Protein AF-A0A2G6R3L8-F1 (afdb_monomer)

Secondary structure (DSSP, 8-state):
-HHHHHHHHHHHHHHHHHHHHHHHHHHHHHHHHHTTTS-HHHHHHHHHHHHHHHHHHHHHHHHHHHHHHHHH--

Solvent-accessible surface area (backbone atoms only — not comparable to full-atom values): 4177 Å² total; per-residue (Å²): 109,73,67,61,53,53,51,52,50,55,46,51,55,52,52,53,53,47,52,53,52,51,55,51,49,53,51,53,53,52,48,47,70,76,38,72,89,57,61,73,68,61,47,51,52,51,52,52,51,49,55,53,49,51,52,53,51,51,52,51,51,51,51,49,54,52,55,52,48,61,61,70,80,105

Nearest PDB structures (foldseek):
  2i1k-assembly1_A  TM=9.433E-01  e=9.511E+00  Spodoptera frugiperda
  8t8f-assembly1_E  TM=4.701E-01  e=4.343E+00  Saccharomyces cerevisiae W303
  6b87-assembly3_C  TM=4.597E-01  e=7.324E+00  synthetic construct

Structure (mmCIF, N/CA/C/O backbone):
data_AF-A0A2G6R3L8-F1
#
_entry.id   AF-A0A2G6R3L8-F1
#
loop_
_atom_site.group_PDB
_atom_site.id
_atom_site.type_symbol
_atom_site.label_atom_id
_atom_site.label_alt_id
_atom_site.label_comp_id
_atom_site.label_asym_id
_atom_site.label_entity_id
_atom_site.label_seq_id
_atom_site.pdbx_PDB_ins_code
_atom_site.Cartn_x
_atom_site.Cartn_y
_atom_site.Cartn_z
_atom_site.occupancy
_atom_site.B_iso_or_equiv
_atom_site.auth_seq_id
_atom_site.auth_comp_id
_atom_site.auth_asym_id
_atom_site.auth_atom_id
_atom_site.pdbx_PDB_model_num
ATOM 1 N N . MET A 1 1 ? -20.925 -2.940 22.689 1.00 60.28 1 MET A N 1
ATOM 2 C CA . MET A 1 1 ? -19.622 -3.630 22.846 1.00 60.28 1 MET A CA 1
ATOM 3 C C . MET A 1 1 ? -19.295 -4.490 21.626 1.00 60.28 1 MET A C 1
ATOM 5 O O . MET A 1 1 ? -18.320 -4.175 20.968 1.00 60.28 1 MET A O 1
ATOM 9 N N . ALA A 1 2 ? -20.150 -5.432 21.204 1.00 76.62 2 ALA A N 1
ATOM 10 C CA . ALA A 1 2 ? -19.853 -6.321 20.065 1.00 76.62 2 ALA A CA 1
ATOM 11 C C . ALA A 1 2 ? -19.566 -5.631 18.706 1.00 76.62 2 ALA A C 1
ATOM 13 O O . ALA A 1 2 ? -18.718 -6.095 17.950 1.00 76.62 2 ALA A O 1
ATOM 14 N N . GLU A 1 3 ? -20.248 -4.528 18.374 1.00 78.56 3 GLU A N 1
ATOM 15 C CA . GLU A 1 3 ? -20.035 -3.838 17.087 1.00 78.56 3 GLU A CA 1
ATOM 16 C C . GLU A 1 3 ? -18.729 -3.033 17.040 1.00 78.56 3 GLU A C 1
ATOM 18 O O . GLU A 1 3 ? -18.065 -2.987 16.006 1.00 78.56 3 GLU A O 1
ATOM 23 N N . 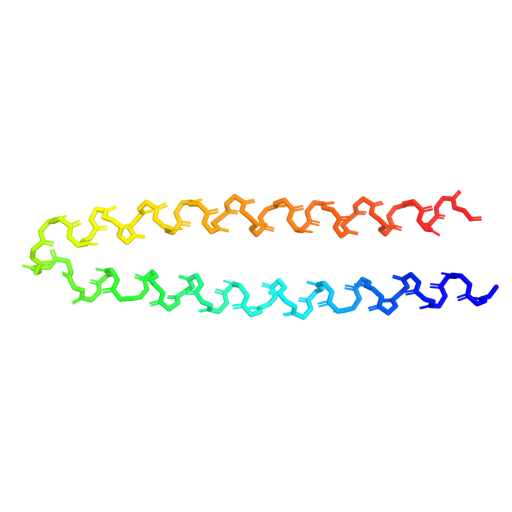ILE A 1 4 ? -18.333 -2.436 18.169 1.00 80.94 4 ILE A N 1
ATOM 24 C CA . ILE A 1 4 ? -17.078 -1.680 18.287 1.00 80.94 4 ILE A CA 1
ATOM 25 C C . ILE A 1 4 ? -15.886 -2.643 18.237 1.00 80.94 4 ILE A C 1
ATOM 27 O O . ILE A 1 4 ? -14.885 -2.344 17.584 1.00 80.94 4 ILE A O 1
ATOM 31 N N . ASP A 1 5 ? -16.010 -3.816 18.863 1.00 85.00 5 ASP A N 1
ATOM 32 C CA . ASP A 1 5 ? -14.970 -4.847 18.837 1.00 85.00 5 ASP A CA 1
ATOM 33 C C . ASP A 1 5 ? -14.773 -5.418 17.424 1.00 85.00 5 ASP A C 1
ATOM 35 O O . ASP A 1 5 ? -13.639 -5.456 16.942 1.00 85.00 5 ASP A O 1
ATOM 39 N N . LYS A 1 6 ? -15.860 -5.730 16.698 1.00 86.94 6 LYS A N 1
ATOM 40 C CA . LYS A 1 6 ? -15.780 -6.110 15.272 1.00 86.94 6 LYS A CA 1
ATOM 41 C C . LYS A 1 6 ? -15.123 -5.025 14.418 1.00 86.94 6 LYS A C 1
ATOM 43 O O . LYS A 1 6 ? -14.275 -5.317 13.580 1.00 86.94 6 LYS A O 1
ATOM 48 N N . ALA A 1 7 ? -15.479 -3.759 14.636 1.00 87.00 7 ALA A N 1
ATOM 49 C CA . ALA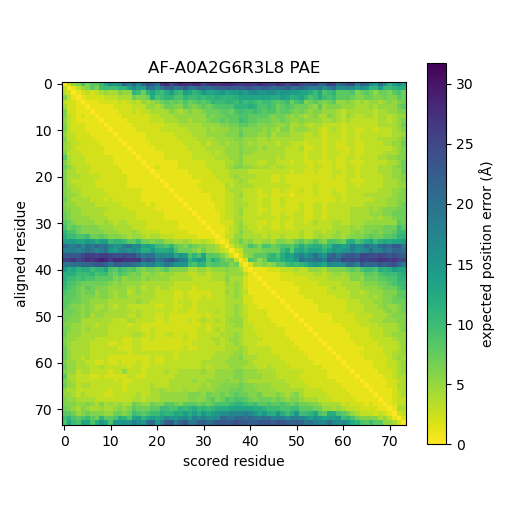 A 1 7 ? -14.903 -2.658 13.872 1.00 87.00 7 ALA A CA 1
ATOM 50 C C . ALA A 1 7 ? -13.402 -2.460 14.161 1.00 87.00 7 ALA A C 1
ATOM 52 O O . ALA A 1 7 ? -12.633 -2.133 13.252 1.00 87.00 7 ALA A O 1
ATOM 53 N N . LYS A 1 8 ? -12.958 -2.694 15.404 1.00 87.00 8 LYS A N 1
ATOM 54 C CA . LYS A 1 8 ? -11.530 -2.721 15.762 1.00 87.00 8 LYS A CA 1
ATOM 55 C C . LYS A 1 8 ? -10.779 -3.835 15.038 1.00 87.00 8 LYS A C 1
ATOM 57 O O . LYS A 1 8 ? -9.671 -3.588 14.558 1.00 87.00 8 LYS A O 1
ATOM 62 N N . GLU A 1 9 ? -11.362 -5.026 14.955 1.00 91.12 9 GLU A N 1
ATOM 63 C CA . GLU A 1 9 ? -10.765 -6.167 14.257 1.00 91.12 9 GLU A CA 1
ATOM 64 C C . GLU A 1 9 ? -10.612 -5.884 12.754 1.00 91.12 9 GLU A C 1
ATOM 66 O O . GLU A 1 9 ? -9.512 -6.018 12.213 1.00 91.12 9 GLU A O 1
ATOM 71 N N . ASP A 1 10 ? -11.651 -5.338 12.114 1.00 89.50 10 ASP A N 1
ATOM 72 C CA . ASP A 1 10 ? -11.612 -4.883 10.717 1.00 89.50 10 ASP A CA 1
ATOM 73 C C . ASP A 1 10 ? -10.500 -3.852 10.466 1.00 89.50 10 ASP A C 1
ATOM 75 O O . ASP A 1 10 ? -9.784 -3.906 9.459 1.00 89.50 10 ASP A O 1
ATOM 79 N N . ILE A 1 11 ? -10.348 -2.880 11.371 1.00 91.38 11 ILE A N 1
ATOM 80 C CA . ILE A 1 11 ? -9.289 -1.868 11.285 1.00 91.38 11 ILE A CA 1
ATOM 81 C C . ILE A 1 11 ? -7.912 -2.521 11.430 1.00 91.38 11 ILE A C 1
ATOM 83 O O . ILE A 1 11 ? -6.993 -2.159 10.694 1.00 91.38 11 ILE A O 1
ATOM 87 N N . SER A 1 12 ? -7.761 -3.471 12.353 1.00 93.62 12 SER A N 1
ATOM 88 C CA . SER A 1 12 ? -6.509 -4.205 12.560 1.00 93.62 12 SER A CA 1
ATOM 89 C C . SER A 1 12 ? -6.113 -4.990 11.307 1.00 93.62 12 SER A C 1
ATOM 91 O O . SER A 1 12 ? -4.994 -4.846 10.809 1.00 93.62 12 SER A O 1
ATOM 93 N N . TYR A 1 13 ? -7.063 -5.716 10.716 1.00 93.56 13 TYR A N 1
ATOM 94 C CA . TYR A 1 13 ? -6.862 -6.453 9.471 1.00 93.56 13 TYR A CA 1
ATOM 95 C C . TYR A 1 13 ? -6.455 -5.530 8.313 1.00 93.56 13 TYR A C 1
ATOM 97 O O . TYR A 1 13 ? -5.509 -5.811 7.575 1.00 93.56 13 TYR A O 1
ATOM 105 N N . ARG A 1 14 ? -7.105 -4.367 8.180 1.00 91.19 14 ARG A N 1
ATOM 106 C CA . ARG A 1 14 ? -6.743 -3.375 7.154 1.00 91.19 14 ARG A CA 1
ATOM 107 C C . ARG A 1 14 ? -5.362 -2.760 7.385 1.00 91.19 14 ARG A C 1
ATOM 109 O O . ARG A 1 14 ? -4.645 -2.534 6.414 1.00 91.19 14 ARG A O 1
ATOM 116 N N . LYS A 1 15 ? -4.964 -2.510 8.637 1.00 92.00 15 LYS A N 1
ATOM 117 C CA . LYS A 1 15 ? -3.607 -2.036 8.973 1.00 92.00 15 LYS A CA 1
ATOM 118 C C . LYS A 1 15 ? -2.541 -3.068 8.611 1.00 92.00 15 LYS A C 1
ATOM 120 O O . LYS A 1 15 ? -1.494 -2.689 8.094 1.00 92.00 15 LYS A O 1
ATOM 125 N N . PHE A 1 16 ? -2.821 -4.350 8.838 1.00 95.19 16 PHE A N 1
ATOM 126 C CA . PHE A 1 16 ? -1.932 -5.440 8.445 1.00 95.19 16 PHE A CA 1
ATOM 127 C C . PHE A 1 16 ? -1.695 -5.453 6.928 1.00 95.19 16 PHE A C 1
ATOM 129 O O . PHE A 1 16 ? -0.549 -5.397 6.480 1.00 95.19 16 PHE A O 1
ATOM 136 N N . TRP A 1 17 ? -2.766 -5.406 6.131 1.00 93.00 17 TRP A N 1
ATOM 137 C CA . TRP A 1 17 ? -2.647 -5.335 4.670 1.00 93.00 17 TRP A CA 1
ATOM 138 C C . TRP A 1 17 ? -1.987 -4.052 4.167 1.00 93.00 17 TRP A C 1
ATOM 140 O O . TRP A 1 17 ? -1.242 -4.093 3.186 1.00 93.00 17 TRP A O 1
ATOM 150 N N . LEU A 1 18 ? -2.208 -2.920 4.841 1.00 92.75 18 LEU A N 1
ATOM 151 C CA . LEU A 1 18 ? -1.509 -1.673 4.535 1.00 92.75 18 LEU A CA 1
ATOM 152 C C . LEU A 1 18 ? 0.007 -1.831 4.729 1.00 92.75 18 LEU A C 1
ATOM 154 O O . LEU A 1 18 ? 0.774 -1.415 3.865 1.00 92.75 18 LEU A O 1
ATOM 158 N N . GLY A 1 19 ? 0.434 -2.477 5.817 1.00 94.25 19 GLY A N 1
ATOM 159 C CA . GLY A 1 19 ? 1.844 -2.780 6.073 1.00 94.25 19 GLY A CA 1
ATOM 160 C C . GLY A 1 19 ? 2.467 -3.660 4.987 1.00 94.25 19 GLY A C 1
ATOM 161 O O . GLY A 1 19 ? 3.526 -3.322 4.459 1.00 94.25 19 GLY A O 1
ATOM 162 N N . ILE A 1 20 ? 1.779 -4.735 4.583 1.00 95.44 20 ILE A N 1
ATOM 163 C CA . ILE A 1 20 ? 2.218 -5.590 3.465 1.00 95.44 20 ILE A CA 1
ATOM 164 C C . ILE A 1 20 ? 2.335 -4.775 2.173 1.00 95.44 20 ILE A C 1
ATOM 166 O O . ILE A 1 20 ? 3.327 -4.887 1.458 1.00 95.44 20 ILE A O 1
ATOM 170 N N . SER A 1 21 ? 1.353 -3.917 1.892 1.00 94.00 21 SER A N 1
ATOM 171 C CA . SER A 1 21 ? 1.349 -3.083 0.686 1.00 94.00 21 SER A CA 1
ATOM 172 C C . SER A 1 21 ? 2.554 -2.137 0.642 1.00 94.00 21 SER A C 1
ATOM 174 O O . SER A 1 21 ? 3.162 -1.976 -0.412 1.00 94.00 21 SER A O 1
ATOM 176 N N . ILE A 1 22 ? 2.951 -1.565 1.785 1.00 95.50 22 ILE A N 1
ATOM 177 C CA . ILE A 1 22 ? 4.158 -0.730 1.901 1.00 95.50 22 ILE A CA 1
ATOM 178 C C . ILE A 1 22 ? 5.434 -1.557 1.670 1.00 95.50 22 ILE A C 1
ATOM 180 O O . ILE A 1 22 ? 6.348 -1.095 0.990 1.00 95.50 22 ILE A O 1
ATOM 184 N N . ALA A 1 23 ? 5.511 -2.786 2.187 1.00 96.38 23 ALA A N 1
ATOM 185 C CA . ALA A 1 23 ? 6.664 -3.661 1.954 1.00 96.38 23 ALA A CA 1
ATOM 186 C C . ALA A 1 23 ? 6.813 -4.041 0.468 1.00 96.38 23 ALA A C 1
ATOM 188 O O . ALA A 1 2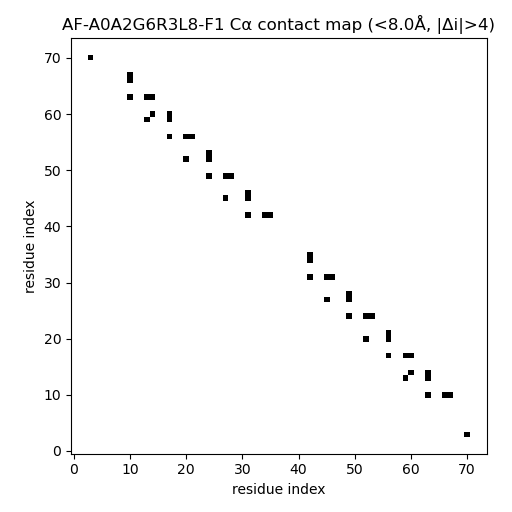3 ? 7.921 -4.030 -0.076 1.00 96.38 23 ALA A O 1
ATOM 189 N N . VAL A 1 24 ? 5.694 -4.322 -0.207 1.00 95.38 24 VAL A N 1
ATOM 190 C CA . VAL A 1 24 ? 5.663 -4.570 -1.656 1.00 95.38 24 VAL A CA 1
ATOM 191 C C . VAL A 1 24 ? 6.067 -3.313 -2.429 1.00 95.38 24 VAL A C 1
ATOM 193 O O . VAL A 1 24 ? 6.894 -3.409 -3.333 1.00 95.38 24 VAL A O 1
ATOM 196 N N . PHE A 1 25 ? 5.561 -2.139 -2.037 1.00 94.31 25 PHE A N 1
ATOM 197 C CA . PHE A 1 25 ? 5.942 -0.850 -2.624 1.00 94.31 25 PHE A CA 1
ATOM 198 C C . PHE A 1 25 ? 7.462 -0.645 -2.593 1.00 94.31 25 PHE A C 1
ATOM 200 O O . PHE A 1 25 ? 8.082 -0.432 -3.630 1.00 94.31 25 PHE A O 1
ATOM 207 N N . LEU A 1 26 ? 8.078 -0.804 -1.418 1.00 95.81 26 LEU A N 1
ATOM 208 C CA . LEU A 1 26 ? 9.526 -0.655 -1.243 1.00 95.81 26 LEU A CA 1
ATOM 209 C C . LEU A 1 26 ? 10.328 -1.684 -2.046 1.00 95.81 26 LEU A C 1
ATOM 211 O O . LEU A 1 26 ? 11.410 -1.374 -2.540 1.00 95.81 26 LEU A O 1
ATOM 215 N N . SER A 1 27 ? 9.801 -2.900 -2.190 1.00 94.69 27 SER A N 1
ATOM 216 C CA . SER A 1 27 ? 10.450 -3.958 -2.971 1.00 94.69 27 SER A CA 1
ATOM 217 C C . SER A 1 27 ? 10.472 -3.620 -4.466 1.00 94.69 27 SER A C 1
ATOM 219 O O . SER A 1 27 ? 11.502 -3.794 -5.117 1.00 94.69 27 SER A O 1
ATOM 221 N N . ILE A 1 28 ? 9.367 -3.088 -5.002 1.00 92.12 28 ILE A N 1
ATOM 222 C CA . ILE A 1 28 ? 9.278 -2.623 -6.396 1.00 92.12 28 ILE A CA 1
ATOM 223 C C . ILE A 1 28 ? 10.197 -1.415 -6.610 1.00 92.12 28 ILE A C 1
ATOM 225 O O . ILE A 1 28 ? 10.994 -1.426 -7.548 1.00 92.12 28 ILE A O 1
ATOM 229 N N . ALA A 1 29 ? 10.163 -0.436 -5.700 1.00 92.44 29 ALA A N 1
ATOM 230 C CA . ALA A 1 29 ? 11.050 0.727 -5.726 1.00 92.44 29 ALA A CA 1
ATOM 231 C C . ALA A 1 29 ? 12.530 0.307 -5.770 1.00 92.44 29 ALA A C 1
ATOM 233 O O . ALA A 1 29 ? 13.309 0.773 -6.602 1.00 92.44 29 ALA A O 1
ATOM 234 N N . SER A 1 30 ? 12.917 -0.635 -4.903 1.00 93.44 30 SER A N 1
ATOM 235 C CA . SER A 1 30 ? 14.278 -1.174 -4.846 1.00 93.44 30 SER A CA 1
ATOM 236 C C . SER A 1 30 ? 14.677 -1.881 -6.144 1.00 93.44 30 SER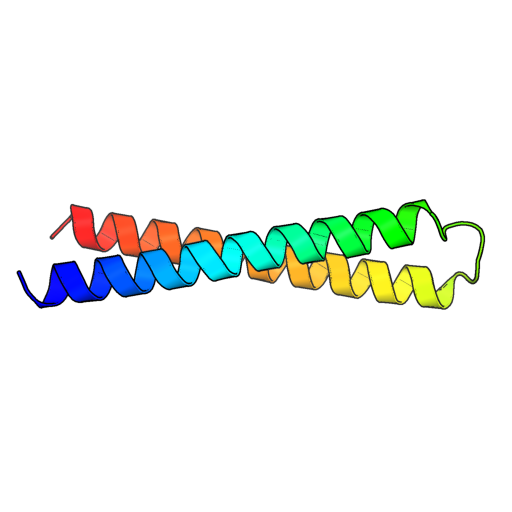 A C 1
ATOM 238 O O . SER A 1 30 ? 15.808 -1.730 -6.612 1.00 93.44 30 SER A O 1
ATOM 240 N N . TRP A 1 31 ? 13.756 -2.626 -6.758 1.00 92.12 31 TRP A N 1
ATOM 241 C CA . TRP A 1 31 ? 14.012 -3.295 -8.030 1.00 92.12 31 TRP A CA 1
ATOM 242 C C . TRP A 1 31 ? 14.213 -2.303 -9.181 1.00 92.12 31 TRP A C 1
ATOM 244 O O . TRP A 1 31 ? 15.138 -2.485 -9.976 1.00 92.12 31 TRP A O 1
ATOM 254 N N . ILE A 1 32 ? 13.407 -1.236 -9.236 1.00 89.56 32 ILE A N 1
ATOM 255 C CA . ILE A 1 32 ? 13.537 -0.158 -10.227 1.00 89.56 32 ILE A CA 1
ATOM 256 C C . ILE A 1 32 ? 14.904 0.520 -10.100 1.00 89.56 32 ILE A C 1
ATOM 258 O O . ILE A 1 32 ? 15.618 0.646 -11.095 1.00 89.56 32 ILE A O 1
ATOM 262 N N . VAL A 1 33 ? 15.305 0.885 -8.878 1.00 89.31 33 VAL A N 1
ATOM 263 C CA . VAL A 1 33 ? 16.604 1.526 -8.615 1.00 89.31 33 VAL A CA 1
ATOM 264 C C . VAL A 1 33 ? 17.772 0.628 -9.029 1.00 89.31 33 VAL A C 1
ATOM 266 O O . VAL A 1 33 ? 18.738 1.123 -9.594 1.00 89.31 33 VAL A O 1
ATOM 269 N N . ASN A 1 34 ? 17.693 -0.686 -8.805 1.00 90.12 34 ASN A N 1
ATOM 270 C CA . ASN A 1 34 ? 18.771 -1.615 -9.172 1.00 90.12 34 ASN A CA 1
ATOM 271 C C . ASN A 1 34 ? 18.766 -2.036 -10.649 1.00 90.12 34 ASN A C 1
ATOM 273 O O . ASN A 1 34 ? 19.759 -2.577 -11.135 1.00 90.12 34 ASN A O 1
ATOM 277 N N . SER A 1 35 ? 17.664 -1.814 -11.365 1.00 86.44 35 SER A N 1
ATOM 278 C CA . SER A 1 35 ? 17.495 -2.257 -12.753 1.00 86.44 35 SER A CA 1
ATOM 279 C C . SER A 1 35 ? 17.481 -1.103 -13.753 1.00 86.44 35 SER A C 1
ATOM 281 O O . SER A 1 35 ? 17.178 -1.349 -14.915 1.00 86.44 35 SER A O 1
ATOM 283 N N . TYR A 1 36 ? 17.833 0.123 -13.339 1.00 75.81 36 TYR A N 1
ATOM 284 C CA . TYR A 1 36 ? 17.706 1.336 -14.163 1.00 75.81 36 TYR A CA 1
ATOM 285 C C . TYR A 1 36 ? 18.448 1.270 -15.512 1.00 75.81 36 TYR A C 1
ATOM 287 O O . TYR A 1 36 ? 18.054 1.932 -16.468 1.00 75.81 36 TYR A O 1
ATOM 295 N N . ASP A 1 37 ? 19.507 0.462 -15.590 1.00 80.00 37 ASP A N 1
ATOM 296 C CA . ASP A 1 37 ? 20.342 0.272 -16.784 1.00 80.00 37 ASP A CA 1
ATOM 297 C C . ASP A 1 37 ? 19.724 -0.732 -17.790 1.00 80.00 37 ASP A C 1
ATOM 299 O O . ASP A 1 37 ? 20.100 -0.810 -18.958 1.00 80.00 37 ASP A O 1
ATOM 303 N N . LYS A 1 38 ? 18.726 -1.524 -17.369 1.00 66.44 38 LYS A N 1
ATOM 304 C CA . LYS A 1 38 ? 18.086 -2.557 -18.198 1.00 66.44 38 LYS A CA 1
ATOM 305 C C . LYS A 1 38 ? 16.706 -2.109 -18.684 1.00 66.44 38 LYS A C 1
ATOM 307 O O . LYS A 1 38 ? 15.783 -1.980 -17.898 1.00 66.44 38 LYS A O 1
ATOM 312 N N . SER A 1 39 ? 16.564 -1.996 -20.008 1.00 64.81 39 SER A N 1
ATOM 313 C CA . SER A 1 39 ? 15.310 -1.893 -20.785 1.00 64.81 39 SER A CA 1
ATOM 314 C C . SER A 1 39 ? 14.237 -0.922 -20.248 1.00 64.81 39 SER A C 1
ATOM 316 O O . SER A 1 39 ? 13.472 -1.213 -19.328 1.00 64.81 39 SER A O 1
ATOM 318 N N . SER A 1 40 ? 14.096 0.213 -20.935 1.00 79.69 40 SER A N 1
ATOM 319 C CA . SER A 1 40 ? 13.214 1.336 -20.580 1.00 79.69 40 SER A CA 1
ATOM 320 C C . SER A 1 40 ? 11.725 0.989 -20.425 1.00 79.69 40 SER A C 1
ATOM 322 O O . SER A 1 40 ? 11.036 1.623 -19.627 1.00 79.69 40 SER A O 1
ATOM 324 N N . ILE A 1 41 ? 11.212 -0.020 -21.140 1.00 86.56 41 ILE A N 1
ATOM 325 C CA . ILE A 1 41 ? 9.776 -0.351 -21.125 1.00 86.56 41 ILE A CA 1
ATOM 326 C C . ILE A 1 41 ? 9.338 -1.017 -19.809 1.00 86.56 41 ILE A C 1
ATOM 328 O O . ILE A 1 41 ? 8.242 -0.752 -19.316 1.00 86.56 41 ILE A O 1
ATOM 332 N N . LEU A 1 42 ? 10.194 -1.865 -19.224 1.00 85.38 42 LEU A N 1
ATOM 333 C CA . LEU A 1 42 ? 9.886 -2.584 -17.983 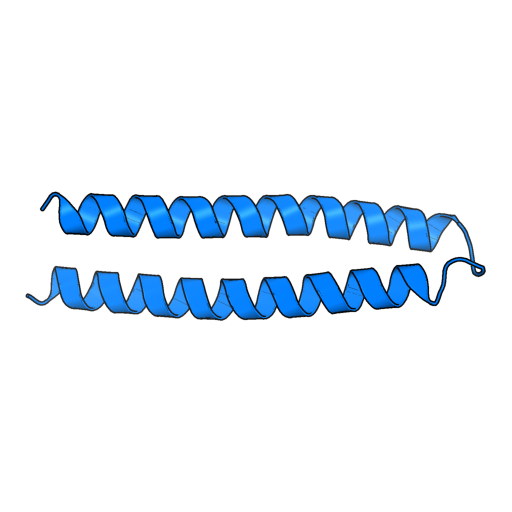1.00 85.38 42 LEU A CA 1
ATOM 334 C C . LEU A 1 42 ? 9.923 -1.641 -16.786 1.00 85.38 42 LEU A C 1
ATOM 336 O O . LEU A 1 42 ? 9.049 -1.717 -15.928 1.00 85.38 42 LEU A O 1
ATOM 340 N N . ILE A 1 43 ? 10.890 -0.722 -16.769 1.00 88.19 43 ILE A N 1
ATOM 341 C CA . ILE A 1 43 ? 10.967 0.339 -15.762 1.00 88.19 43 ILE A CA 1
ATOM 342 C C . ILE A 1 43 ? 9.726 1.227 -15.849 1.00 88.19 43 ILE A C 1
ATOM 344 O O . ILE A 1 43 ? 9.097 1.480 -14.830 1.00 88.19 43 ILE A O 1
ATOM 348 N N . PHE A 1 44 ? 9.314 1.632 -17.057 1.00 88.31 44 PHE A N 1
ATOM 349 C CA . PHE A 1 44 ? 8.110 2.445 -17.237 1.00 88.31 44 PHE A CA 1
ATOM 350 C C . PHE A 1 44 ? 6.848 1.754 -16.698 1.00 88.31 44 PHE A C 1
ATOM 352 O O . PHE A 1 44 ? 6.075 2.361 -15.955 1.00 88.31 44 PHE A O 1
ATOM 359 N N . LEU A 1 45 ? 6.655 0.470 -17.021 1.00 90.81 45 LEU A N 1
ATOM 360 C CA . LEU A 1 45 ? 5.537 -0.321 -16.500 1.00 90.81 45 LEU A CA 1
ATOM 361 C C . LEU A 1 45 ? 5.609 -0.484 -14.976 1.00 90.81 45 LEU A C 1
ATOM 363 O O . LEU A 1 45 ? 4.593 -0.323 -14.302 1.00 90.81 45 LEU A O 1
ATOM 367 N N . ALA A 1 46 ? 6.791 -0.765 -14.424 1.00 90.56 46 ALA A N 1
ATOM 368 C CA . ALA A 1 46 ? 6.985 -0.907 -12.984 1.00 90.56 46 ALA A CA 1
ATOM 369 C C . ALA A 1 46 ? 6.691 0.404 -12.238 1.00 90.56 46 ALA A C 1
ATOM 371 O O . ALA A 1 46 ? 5.969 0.381 -11.244 1.00 90.56 46 ALA A O 1
ATOM 372 N N . SER A 1 47 ? 7.150 1.545 -12.756 1.00 90.88 47 SER A N 1
ATOM 373 C CA . SER A 1 47 ? 6.840 2.867 -12.201 1.00 90.88 47 SER A CA 1
ATOM 374 C C . SER A 1 47 ? 5.348 3.204 -12.294 1.00 90.88 47 SER A C 1
ATOM 376 O O . SER A 1 47 ? 4.790 3.792 -11.369 1.00 90.88 47 SER A O 1
ATOM 378 N N . LEU A 1 48 ? 4.661 2.802 -13.370 1.00 93.44 48 LEU A N 1
ATOM 379 C CA . LEU A 1 48 ? 3.208 2.968 -13.473 1.00 93.44 48 LEU A CA 1
ATOM 380 C C . LEU A 1 48 ? 2.474 2.149 -12.398 1.00 93.4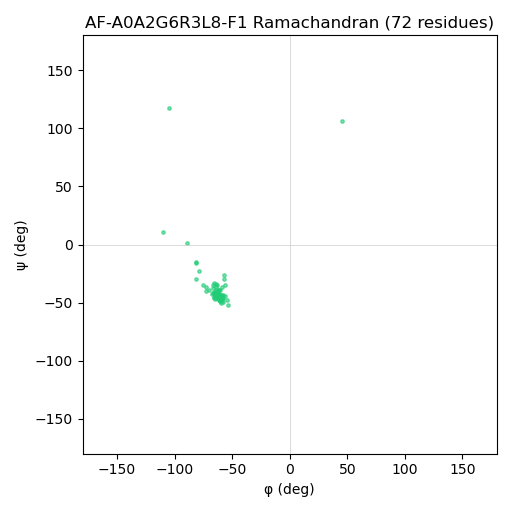4 48 LEU A C 1
ATOM 382 O O . LEU A 1 48 ? 1.565 2.662 -11.741 1.00 93.44 48 LEU A O 1
ATOM 386 N N . VAL A 1 49 ? 2.886 0.894 -12.193 1.00 93.19 49 VAL A N 1
ATOM 387 C CA . VAL A 1 49 ? 2.344 0.026 -11.136 1.00 93.19 49 VAL A CA 1
ATOM 388 C C . VAL A 1 49 ? 2.622 0.615 -9.754 1.00 93.19 49 VAL A C 1
ATOM 390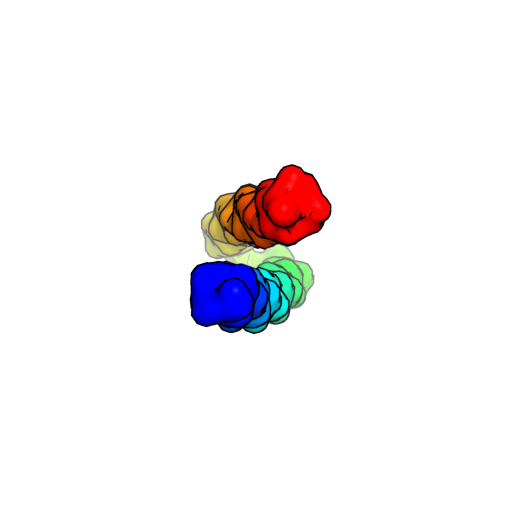 O O . VAL A 1 49 ? 1.725 0.635 -8.915 1.00 93.19 49 VAL A O 1
ATOM 393 N N . GLU A 1 50 ? 3.820 1.143 -9.524 1.00 93.38 50 GLU A N 1
ATOM 394 C CA . GLU A 1 50 ? 4.209 1.790 -8.272 1.00 93.38 50 GLU A CA 1
ATOM 395 C C . GLU A 1 50 ? 3.330 3.017 -7.966 1.00 93.38 50 GLU A C 1
ATOM 397 O O . GLU A 1 50 ? 2.796 3.136 -6.859 1.00 93.38 50 GLU A O 1
ATOM 402 N N . CYS A 1 51 ? 3.067 3.871 -8.961 1.00 94.31 51 CYS A N 1
ATOM 403 C CA . CYS A 1 51 ? 2.132 4.994 -8.838 1.00 94.31 51 CYS A CA 1
ATOM 404 C C . CYS A 1 51 ? 0.712 4.536 -8.466 1.00 94.31 51 CYS A C 1
ATOM 406 O O . CYS A 1 51 ? 0.091 5.105 -7.565 1.00 94.31 51 CYS A O 1
ATOM 408 N N . LEU A 1 52 ? 0.193 3.493 -9.123 1.00 94.38 52 LEU A N 1
ATOM 409 C CA . LEU A 1 52 ? -1.125 2.935 -8.796 1.00 94.38 52 LEU A CA 1
ATOM 410 C C . LEU A 1 52 ? -1.157 2.370 -7.371 1.00 94.38 52 LEU A C 1
ATOM 412 O O . LEU A 1 52 ? -2.111 2.614 -6.627 1.00 94.38 52 LEU A O 1
ATOM 416 N N . LEU A 1 53 ? -0.101 1.664 -6.965 1.00 94.25 53 LEU A N 1
ATOM 417 C CA . LEU A 1 53 ? 0.022 1.104 -5.623 1.00 94.25 53 LEU A CA 1
ATOM 418 C C . LEU A 1 53 ? 0.032 2.213 -4.560 1.00 94.25 53 LEU A C 1
ATOM 420 O O . LEU A 1 53 ? -0.634 2.084 -3.532 1.00 94.25 53 LEU A O 1
ATOM 424 N N . MET A 1 54 ? 0.708 3.333 -4.829 1.00 94.75 54 MET A N 1
ATOM 425 C CA . MET A 1 54 ? 0.723 4.503 -3.946 1.00 94.75 54 MET A CA 1
ATOM 426 C C . MET A 1 54 ? -0.688 5.065 -3.718 1.00 94.75 54 MET A C 1
ATOM 428 O O . MET A 1 54 ? -1.062 5.351 -2.577 1.00 94.75 54 MET A O 1
ATOM 432 N N . VAL A 1 55 ? -1.503 5.164 -4.775 1.00 94.69 55 VAL A N 1
ATOM 433 C CA . VAL A 1 55 ? -2.906 5.601 -4.664 1.00 94.69 55 VAL A CA 1
ATOM 434 C C . VAL A 1 55 ? -3.707 4.633 -3.792 1.00 94.69 55 VAL A C 1
ATOM 436 O O . VAL A 1 55 ? -4.435 5.069 -2.898 1.00 94.69 55 VAL A O 1
ATOM 439 N N . VAL A 1 56 ? -3.549 3.322 -3.988 1.00 93.38 56 VAL A N 1
ATOM 440 C CA . VAL A 1 56 ? -4.247 2.297 -3.189 1.00 93.38 56 VAL A CA 1
ATOM 441 C C . VAL A 1 56 ? -3.846 2.361 -1.712 1.00 93.38 56 VAL A C 1
ATOM 443 O O . VAL A 1 56 ? -4.719 2.305 -0.837 1.00 93.38 56 VAL A O 1
ATOM 446 N N . ILE A 1 57 ? -2.555 2.528 -1.417 1.00 94.44 57 ILE A N 1
ATOM 447 C CA . ILE A 1 57 ? -2.035 2.699 -0.051 1.00 94.44 57 ILE A CA 1
ATOM 448 C C . ILE A 1 57 ? -2.649 3.948 0.589 1.00 94.44 57 ILE A C 1
ATOM 450 O O . ILE A 1 57 ? -3.184 3.872 1.699 1.00 94.44 57 ILE A O 1
ATOM 454 N N . TYR A 1 58 ? -2.646 5.079 -0.122 1.00 95.50 58 TYR A N 1
ATOM 455 C CA . TYR A 1 58 ? -3.221 6.331 0.367 1.00 95.50 58 TYR A CA 1
ATOM 456 C C . TYR A 1 58 ? -4.722 6.206 0.661 1.00 95.50 58 TYR A C 1
ATOM 458 O O . TYR A 1 58 ? -5.178 6.594 1.741 1.00 95.50 58 TYR A O 1
ATOM 466 N N . LEU A 1 59 ? -5.494 5.623 -0.260 1.00 93.69 59 LEU A N 1
ATOM 467 C CA . LEU A 1 59 ? -6.931 5.407 -0.076 1.00 93.69 59 LEU A CA 1
ATOM 468 C C . LEU A 1 59 ? -7.210 4.472 1.102 1.00 93.69 59 LEU A C 1
ATOM 470 O O . LEU A 1 59 ? -8.089 4.751 1.919 1.00 93.69 59 LEU A O 1
ATOM 474 N N . THR A 1 60 ? -6.444 3.391 1.234 1.00 92.88 60 THR A N 1
ATOM 475 C CA . THR A 1 60 ? -6.581 2.440 2.345 1.00 92.88 60 THR A CA 1
ATOM 476 C C . THR A 1 60 ? -6.282 3.112 3.681 1.00 92.88 60 THR A C 1
ATOM 478 O O . THR A 1 60 ? -7.082 3.002 4.612 1.00 92.88 60 THR A O 1
ATOM 481 N N . HIS A 1 61 ? -5.194 3.880 3.763 1.00 94.00 61 HIS A N 1
ATOM 482 C CA . HIS A 1 61 ? -4.861 4.673 4.942 1.00 94.00 61 HIS A CA 1
ATOM 483 C C . HIS A 1 61 ? -5.982 5.665 5.285 1.00 94.00 61 HIS A C 1
ATOM 485 O O . HIS A 1 61 ? -6.450 5.709 6.424 1.00 94.00 61 HIS A O 1
ATOM 491 N N . LYS A 1 62 ? -6.463 6.431 4.297 1.00 94.44 62 LYS A N 1
ATOM 492 C CA . LYS A 1 62 ? -7.548 7.401 4.488 1.00 94.44 62 LYS A CA 1
ATOM 493 C C . LYS A 1 62 ? -8.814 6.726 5.018 1.00 94.44 62 LYS A C 1
ATOM 495 O O . LYS A 1 62 ? -9.394 7.215 5.985 1.00 94.44 62 LYS A O 1
ATOM 500 N N . ASN A 1 63 ? -9.203 5.590 4.442 1.00 92.56 63 ASN A N 1
ATOM 501 C CA . ASN A 1 63 ? -10.366 4.817 4.882 1.00 92.56 63 ASN A CA 1
ATOM 502 C C . ASN A 1 63 ? -10.214 4.309 6.321 1.00 92.56 63 ASN A C 1
ATOM 504 O O . ASN A 1 63 ? -11.168 4.376 7.092 1.00 92.56 63 ASN A O 1
ATOM 508 N N . ILE A 1 64 ? -9.021 3.847 6.710 1.00 91.94 64 ILE A N 1
ATOM 509 C CA . ILE A 1 64 ? -8.745 3.438 8.095 1.00 91.94 64 ILE A CA 1
ATOM 510 C C . ILE A 1 64 ? -8.927 4.624 9.050 1.00 91.94 64 ILE A C 1
ATOM 512 O O . ILE A 1 64 ? -9.604 4.488 10.066 1.00 91.94 64 ILE A O 1
ATOM 516 N N . ILE A 1 65 ? -8.361 5.790 8.727 1.00 93.19 65 ILE A N 1
ATOM 517 C CA . ILE A 1 65 ? -8.468 6.986 9.575 1.00 93.19 65 ILE A CA 1
ATOM 518 C C . ILE A 1 65 ? -9.915 7.469 9.692 1.00 93.19 65 ILE A C 1
ATOM 520 O O . ILE A 1 65 ? -10.345 7.812 10.792 1.00 93.19 65 ILE A O 1
ATOM 524 N N . LEU A 1 66 ? -10.669 7.484 8.589 1.00 91.69 66 LEU A N 1
ATOM 525 C CA . LEU A 1 66 ? -12.089 7.844 8.606 1.00 91.69 66 LEU A CA 1
ATOM 526 C C . LEU A 1 66 ? -12.878 6.906 9.521 1.00 91.69 66 LEU A C 1
ATOM 528 O O . LEU A 1 66 ? -13.578 7.3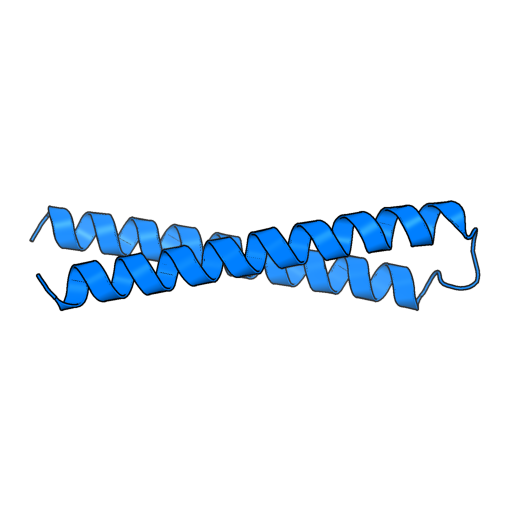76 10.412 1.00 91.69 66 LEU A O 1
ATOM 532 N N . LYS A 1 67 ? -12.669 5.594 9.388 1.00 88.06 67 LYS A N 1
ATOM 533 C CA . LYS A 1 67 ? -13.373 4.597 10.198 1.00 88.06 67 LYS A CA 1
ATOM 534 C C . LYS A 1 67 ? -13.005 4.673 11.683 1.00 88.06 67 LYS A C 1
ATOM 536 O O . LYS A 1 67 ? -13.852 4.457 12.539 1.00 88.06 67 LYS A O 1
ATOM 541 N N . ILE A 1 68 ? -11.763 5.039 12.010 1.00 89.12 68 ILE A N 1
ATOM 542 C CA . ILE A 1 68 ? -11.352 5.320 13.396 1.00 89.12 68 ILE A CA 1
ATOM 543 C C . ILE A 1 68 ? -12.067 6.562 13.947 1.00 89.12 68 ILE A C 1
ATOM 545 O O . ILE A 1 68 ? -12.487 6.543 15.101 1.00 89.12 68 ILE A O 1
ATOM 549 N N . LYS A 1 69 ? -12.205 7.634 13.153 1.00 90.38 69 LYS A N 1
ATOM 550 C CA . LYS A 1 69 ? -12.916 8.853 13.576 1.00 90.38 69 LYS A CA 1
ATOM 551 C C . LYS A 1 69 ? -14.400 8.582 13.821 1.00 90.38 69 LYS A C 1
ATOM 553 O O . LYS A 1 69 ? -14.891 8.910 14.892 1.00 90.38 69 LYS A O 1
ATOM 558 N N . GLU A 1 70 ? -15.066 7.884 12.903 1.00 88.00 70 GLU A N 1
ATOM 559 C CA . GLU A 1 70 ? -16.476 7.485 13.050 1.00 88.00 70 GLU A CA 1
ATOM 560 C C . GLU A 1 70 ? -16.743 6.670 14.324 1.00 88.00 70 GLU A C 1
ATOM 562 O O . GLU A 1 70 ? -17.808 6.789 14.921 1.00 88.00 70 GLU A O 1
ATOM 567 N N . LEU A 1 71 ? -15.786 5.838 14.747 1.00 84.25 71 LEU A N 1
ATOM 568 C CA . LEU A 1 71 ? -1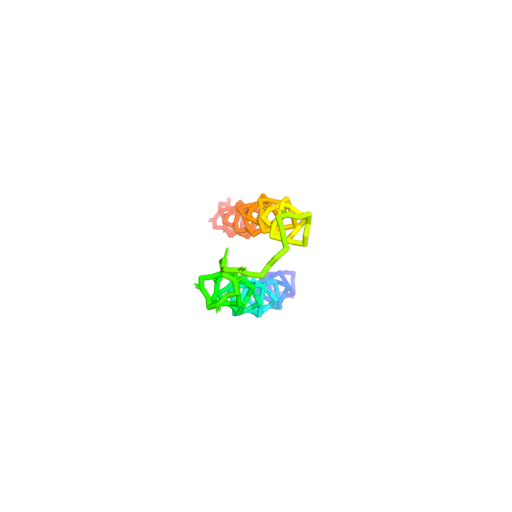5.885 5.066 15.989 1.00 84.25 71 LEU A CA 1
ATOM 569 C C . LEU A 1 71 ? -15.576 5.882 17.246 1.00 84.25 71 LEU A C 1
ATOM 571 O O . LEU A 1 71 ? -15.960 5.462 18.329 1.00 84.25 71 LEU A O 1
ATOM 575 N N . LYS A 1 72 ? -14.836 6.988 17.126 1.00 79.06 72 LYS A N 1
ATOM 576 C CA . LYS A 1 72 ? -14.519 7.883 18.247 1.00 79.06 72 LYS A CA 1
ATOM 577 C C . LYS A 1 72 ? -15.669 8.849 18.544 1.00 79.06 72 LYS A C 1
ATOM 579 O O . LYS A 1 72 ? -15.827 9.257 19.689 1.00 79.06 72 LYS A O 1
ATOM 584 N N . ASP A 1 73 ? -16.431 9.204 17.514 1.00 73.81 73 ASP A N 1
ATOM 585 C CA . ASP A 1 73 ? -17.562 10.133 17.595 1.00 73.81 73 ASP A CA 1
ATOM 586 C C . ASP A 1 73 ? -18.902 9.425 17.919 1.00 73.81 73 ASP A C 1
ATOM 588 O O . ASP A 1 73 ? -19.939 10.085 17.999 1.00 73.81 73 ASP A O 1
ATOM 592 N N . LYS A 1 74 ? -18.889 8.095 18.107 1.00 58.84 74 LYS A N 1
ATOM 593 C CA . LYS A 1 74 ? -20.006 7.260 18.588 1.00 58.84 74 LYS A CA 1
ATOM 594 C C . LYS A 1 74 ? -19.810 6.863 20.047 1.00 58.84 74 LYS A C 1
ATOM 596 O O . LYS A 1 74 ? -20.835 6.792 20.757 1.00 58.84 74 LYS A O 1
#

pLDDT: mean 88.73, std 8.12, range [58.84, 96.38]

Mean predicted aligned error: 5.34 Å

Radius of gyration: 16.91 Å; Cα contacts (8 Å, |Δi|>4): 25; chains: 1; bounding box: 40×17×44 Å

Foldseek 3Di:
DVVLVVLVVVLVVLVVVLVVLVVVLVVLVVCLVVCVVPDPVVSVVSVVVSVVSVVVSVVSVVVSVVSVVVSVVD

Sequence (74 aa):
MAEIDKAKEDISYRKFWLGISIAVFLSIASWIVNSYDKSSILIFLASLVECLLMVVIYLTHKNIILKIKELKDK